Protein AF-A0A4Q2KLY7-F1 (afdb_monomer)

Nearest PDB structures (foldseek):
  4m2z-assembly1_A  TM=6.597E-01  e=3.899E-01  Aquifex aeolicus VF5
  1yz9-assembly1_B  TM=6.722E-01  e=5.181E-01  Aquifex aeolicus
  2l3j-assembly1_A  TM=6.618E-01  e=1.149E+00  Rattus norvegicus
  1rc7-assembly1_A  TM=5.748E-01  e=6.885E-01  Aquifex aeolicus
  1yyw-assembly1_B  TM=4.783E-01  e=4.368E-01  Aquifex aeolicus

Secondary structure (DSSP, 8-state):
-------PPPHHHHHHHHHHHHHHHHTT--HHHHHHHHHHHHHTPPTTTHHHH--SS-HHHHHHHHHTT-HHHHHHHHHTTTEEEEEEE--BTTB-EEEEEEETTSS-EEEEEESSHHHHHHHHHHHHHHHHHHHHHHTTS--

Mean predicted aligned error: 6.16 Å

Sequence (143 aa):
MEPRDTACLDALSWFESLTRLGAWTMAEAPLENVLRLAYSLAALAPPPFRALAACTLDETAFDELLQRQAFEAAAIALIGTALRYEVVSCAGAASPATVRIWLNGDTGETLVTSDTLPAALVRAWITFMLGVGQATGSSHRSA

Foldseek 3Di:
DDPPCLAADDPVVLLVLLVVLLVCLVVVHDLLVSLLSLLNSLSRHDPPCVVQQDFPDDPVVLVVCSVVVVLLVSLVSRRPDQKDKDFPDAADPPAWTWMKIDGPPDPDIFIATDNHNSSNSSSRSSVSSSVVVVVVVVVVPDD

pLDDT: mean 87.6, std 15.49, range [32.19, 98.0]

Structure (mmCIF, N/CA/C/O backbone):
data_AF-A0A4Q2KLY7-F1
#
_entry.id   AF-A0A4Q2KLY7-F1
#
loop_
_atom_site.group_PDB
_atom_site.id
_atom_site.type_symbol
_atom_site.label_atom_id
_atom_site.label_alt_id
_atom_site.label_comp_id
_atom_site.label_asym_id
_atom_site.label_entity_id
_atom_site.label_seq_id
_atom_site.pdbx_PDB_ins_code
_atom_site.Cartn_x
_atom_site.Cartn_y
_atom_site.Cartn_z
_atom_site.occupancy
_atom_site.B_iso_or_equiv
_atom_site.auth_seq_id
_atom_site.auth_comp_id
_atom_site.auth_asym_id
_atom_site.auth_atom_id
_atom_site.pdbx_PDB_model_num
ATOM 1 N N . MET A 1 1 ? -2.105 -11.455 -29.529 1.00 37.78 1 MET A N 1
ATOM 2 C CA . MET A 1 1 ? -2.497 -10.566 -28.421 1.00 37.78 1 MET A CA 1
ATOM 3 C C . MET A 1 1 ? -1.247 -9.790 -28.070 1.00 37.78 1 MET A C 1
ATOM 5 O O . MET A 1 1 ? -0.353 -10.362 -27.464 1.00 37.78 1 MET A O 1
ATOM 9 N N . GLU A 1 2 ? -1.095 -8.589 -28.624 1.00 32.19 2 GLU A N 1
ATOM 10 C CA . GLU A 1 2 ? 0.083 -7.762 -28.344 1.00 32.19 2 GLU A CA 1
ATOM 11 C C . GLU A 1 2 ? 0.079 -7.388 -26.857 1.00 32.19 2 GLU A C 1
ATOM 13 O O . GLU A 1 2 ? -1.000 -7.107 -26.319 1.00 32.19 2 GLU A O 1
ATOM 18 N N . PRO A 1 3 ? 1.231 -7.426 -26.164 1.00 44.59 3 PRO A N 1
ATOM 19 C CA . PRO A 1 3 ? 1.303 -6.879 -24.824 1.00 44.59 3 PRO A CA 1
ATOM 20 C C . PRO A 1 3 ? 0.982 -5.395 -24.968 1.00 44.59 3 PRO A C 1
ATOM 22 O O . PRO A 1 3 ? 1.707 -4.665 -25.639 1.00 44.59 3 PRO A O 1
ATOM 25 N N . ARG A 1 4 ? -0.149 -4.956 -24.408 1.00 43.75 4 ARG A N 1
ATOM 26 C CA . ARG A 1 4 ? -0.402 -3.526 -24.252 1.00 43.75 4 ARG A CA 1
ATOM 27 C C . ARG A 1 4 ? 0.819 -2.971 -23.530 1.00 43.75 4 ARG A C 1
ATOM 29 O O . ARG A 1 4 ? 1.113 -3.415 -22.422 1.00 43.75 4 ARG A O 1
ATOM 36 N N . ASP A 1 5 ? 1.536 -2.062 -24.180 1.00 45.81 5 ASP A N 1
ATOM 37 C CA . ASP A 1 5 ? 2.495 -1.181 -23.529 1.00 45.81 5 ASP A CA 1
ATOM 38 C C . ASP A 1 5 ? 1.710 -0.408 -22.467 1.00 45.81 5 ASP A C 1
ATOM 40 O O . ASP A 1 5 ? 1.117 0.640 -22.727 1.00 45.81 5 ASP A O 1
ATOM 44 N N . THR A 1 6 ? 1.602 -0.976 -21.267 1.00 56.78 6 THR A N 1
ATOM 45 C CA . THR A 1 6 ? 1.138 -0.245 -20.097 1.00 56.78 6 THR A CA 1
ATOM 46 C C . THR A 1 6 ? 2.252 0.748 -19.815 1.00 56.78 6 THR A C 1
ATOM 48 O O . THR A 1 6 ? 3.258 0.399 -19.194 1.00 56.78 6 THR A O 1
ATOM 51 N N . ALA A 1 7 ? 2.134 1.940 -20.405 1.00 72.31 7 ALA A N 1
ATOM 52 C CA . ALA A 1 7 ? 3.128 2.994 -20.312 1.00 72.31 7 ALA A CA 1
ATOM 53 C C . ALA A 1 7 ? 3.429 3.245 -18.831 1.00 72.31 7 ALA A C 1
ATOM 55 O O . ALA A 1 7 ? 2.586 3.755 -18.098 1.00 72.31 7 ALA A O 1
ATOM 56 N N . CYS A 1 8 ? 4.607 2.825 -18.372 1.00 85.12 8 CYS A N 1
ATOM 57 C CA . CYS A 1 8 ? 5.066 3.170 -17.035 1.00 85.12 8 CYS A CA 1
ATOM 58 C C . CYS A 1 8 ? 5.228 4.677 -16.924 1.00 85.12 8 CYS A C 1
ATOM 60 O O . CYS A 1 8 ? 5.594 5.348 -17.890 1.00 85.12 8 CYS A O 1
ATOM 62 N N . LEU A 1 9 ? 5.041 5.183 -15.711 1.00 89.31 9 LEU A N 1
ATOM 63 C CA . LEU A 1 9 ? 5.558 6.498 -15.371 1.00 89.31 9 LEU A CA 1
ATOM 64 C C . LEU A 1 9 ? 7.086 6.439 -15.319 1.00 89.31 9 LEU A C 1
ATOM 66 O O . LEU A 1 9 ? 7.664 5.394 -15.018 1.00 89.31 9 LEU A O 1
ATOM 70 N N . ASP A 1 10 ? 7.753 7.560 -15.579 1.00 91.88 10 ASP A N 1
ATOM 71 C CA . ASP A 1 10 ? 9.154 7.687 -15.197 1.00 91.88 10 ASP A CA 1
ATOM 72 C C . ASP A 1 10 ? 9.284 7.654 -13.662 1.00 91.88 10 ASP A C 1
ATOM 74 O O . ASP A 1 10 ? 8.333 7.933 -12.924 1.00 91.88 10 ASP A O 1
ATOM 78 N N . ALA A 1 11 ? 10.468 7.286 -13.169 1.00 90.62 11 ALA A N 1
ATOM 79 C CA . ALA A 1 11 ? 10.693 7.094 -11.739 1.00 90.62 11 ALA A CA 1
ATOM 80 C C . ALA A 1 11 ? 10.383 8.348 -10.909 1.00 90.62 11 ALA A C 1
ATOM 82 O O . ALA A 1 11 ? 9.795 8.224 -9.836 1.00 90.62 11 ALA A O 1
ATOM 83 N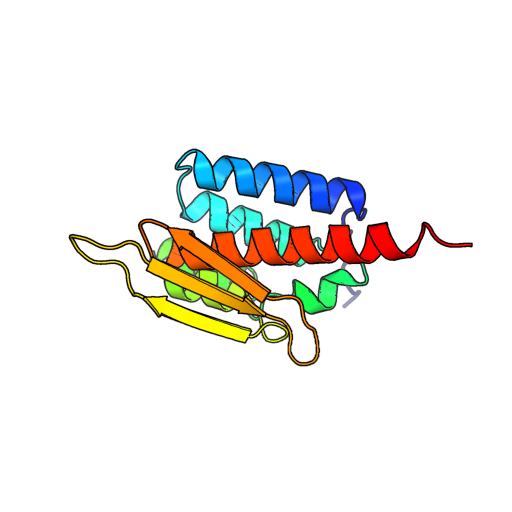 N . LEU A 1 12 ? 10.728 9.542 -11.405 1.00 92.00 12 LEU A N 1
ATOM 84 C CA . LEU A 1 12 ? 10.501 10.788 -10.677 1.00 92.00 12 LEU A CA 1
ATOM 85 C C . LEU A 1 12 ? 8.999 11.060 -10.545 1.00 92.00 12 LEU A C 1
ATOM 87 O O . LEU A 1 12 ? 8.502 11.175 -9.425 1.00 92.00 12 LEU A O 1
ATOM 91 N N . SER A 1 13 ? 8.266 11.059 -11.661 1.00 94.44 13 SER A N 1
ATOM 92 C CA . SER A 1 13 ? 6.812 11.270 -11.664 1.00 94.44 13 SER A CA 1
ATOM 93 C C . SER A 1 13 ? 6.069 10.234 -10.820 1.00 94.44 13 SER A C 1
ATOM 95 O O . SER A 1 13 ? 5.064 10.545 -10.167 1.00 94.44 1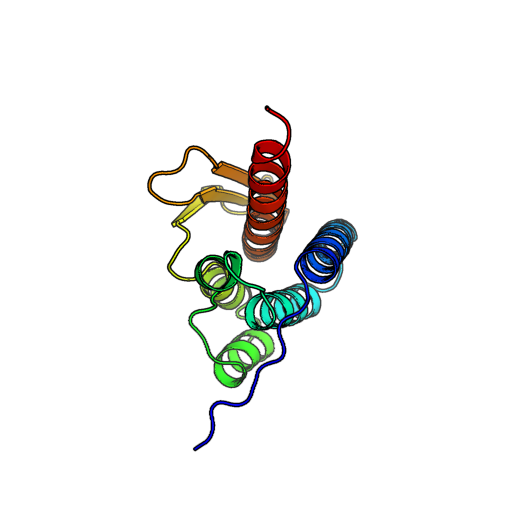3 SER A O 1
ATOM 97 N N . TRP A 1 14 ? 6.553 8.990 -10.810 1.00 95.50 14 TRP A N 1
ATOM 98 C CA . TRP A 1 14 ? 5.983 7.924 -9.997 1.00 95.50 14 TRP A CA 1
ATOM 99 C C . TRP A 1 14 ? 6.176 8.181 -8.493 1.00 95.50 14 TRP A C 1
ATOM 101 O O . TRP A 1 14 ? 5.199 8.152 -7.740 1.00 95.50 14 TRP A O 1
ATOM 111 N N . PHE A 1 15 ? 7.391 8.531 -8.052 1.00 95.50 15 PHE A N 1
ATOM 112 C CA . PHE A 1 15 ? 7.664 8.866 -6.648 1.00 95.50 15 PHE A CA 1
ATOM 113 C C . PHE A 1 15 ? 6.972 10.153 -6.186 1.00 95.50 15 PHE A C 1
ATOM 115 O O . PHE A 1 15 ? 6.473 10.214 -5.060 1.00 95.50 15 PHE A O 1
ATOM 122 N N . GLU A 1 16 ? 6.877 11.172 -7.040 1.00 95.44 16 GLU A N 1
ATOM 123 C CA . GLU A 1 16 ? 6.097 12.380 -6.749 1.00 95.44 16 GLU A CA 1
ATOM 124 C C . GLU A 1 16 ? 4.614 12.051 -6.555 1.00 95.44 16 GLU A C 1
ATOM 126 O O . GLU A 1 16 ? 3.951 12.577 -5.658 1.00 95.44 16 GLU A O 1
ATOM 131 N N . SER A 1 17 ? 4.078 11.137 -7.363 1.00 96.38 17 SER A N 1
ATOM 132 C CA . SER A 1 17 ? 2.692 10.687 -7.237 1.00 96.38 17 SER A CA 1
ATOM 133 C C . SER A 1 17 ? 2.459 9.876 -5.962 1.00 96.38 17 SER A C 1
ATOM 135 O O . SER A 1 17 ? 1.472 10.128 -5.273 1.00 96.38 17 SER A O 1
ATOM 137 N N . LEU A 1 18 ? 3.391 8.997 -5.579 1.00 96.19 18 LEU A N 1
ATOM 138 C CA . LEU A 1 18 ? 3.357 8.317 -4.278 1.00 96.19 18 LEU A CA 1
ATOM 139 C C . LEU A 1 18 ? 3.449 9.297 -3.105 1.00 96.19 18 LEU A C 1
ATOM 141 O O . LEU A 1 18 ? 2.728 9.145 -2.122 1.00 96.19 18 LEU A O 1
ATOM 145 N N . THR A 1 19 ? 4.289 10.327 -3.211 1.00 96.12 19 THR A N 1
ATOM 146 C CA . THR A 1 19 ? 4.433 11.359 -2.173 1.00 96.12 19 THR A CA 1
ATOM 147 C C . THR A 1 19 ? 3.124 12.128 -1.988 1.00 96.12 19 THR A C 1
ATOM 149 O O . THR A 1 19 ? 2.659 12.311 -0.861 1.00 96.12 19 THR A O 1
ATOM 152 N N . ARG A 1 20 ? 2.482 12.529 -3.095 1.00 96.19 20 ARG A N 1
ATOM 153 C CA . ARG A 1 20 ? 1.164 13.183 -3.073 1.00 96.19 20 ARG A CA 1
ATOM 154 C C . ARG A 1 20 ? 0.087 12.275 -2.484 1.00 96.19 20 ARG A C 1
ATOM 156 O O . ARG A 1 20 ? -0.689 12.732 -1.649 1.00 96.19 20 ARG A O 1
ATOM 163 N N . LEU A 1 21 ? 0.072 10.998 -2.868 1.00 96.12 21 LEU A N 1
ATOM 164 C CA . LEU A 1 21 ? -0.855 10.017 -2.308 1.00 96.12 21 LEU A CA 1
ATOM 165 C C . LEU A 1 21 ? -0.642 9.847 -0.797 1.00 96.12 21 LEU A C 1
ATOM 167 O O . LEU A 1 21 ? -1.610 9.859 -0.041 1.00 96.12 21 LEU A O 1
ATOM 171 N N . GLY A 1 22 ? 0.611 9.776 -0.340 1.00 94.00 22 GLY A N 1
ATOM 172 C CA . GLY A 1 22 ? 0.960 9.742 1.080 1.00 94.00 22 GLY A CA 1
ATOM 173 C C . GLY A 1 22 ? 0.399 10.944 1.843 1.00 94.00 22 GLY A C 1
ATOM 174 O O . GLY A 1 22 ? -0.253 10.767 2.870 1.00 94.00 22 GLY A O 1
ATOM 175 N N . ALA A 1 23 ? 0.550 12.158 1.308 1.00 93.12 23 ALA A N 1
ATOM 176 C CA . ALA A 1 23 ? -0.043 13.358 1.901 1.00 93.12 23 ALA A CA 1
ATOM 177 C C . ALA A 1 23 ? -1.583 13.297 1.954 1.00 93.12 23 ALA A C 1
ATOM 179 O O . ALA A 1 23 ? -2.177 13.691 2.955 1.00 93.12 23 ALA A O 1
ATOM 180 N N . TRP A 1 24 ? -2.237 12.754 0.923 1.00 91.94 24 TRP A N 1
ATOM 181 C CA . TRP A 1 24 ? -3.694 12.567 0.913 1.00 91.94 24 TRP A CA 1
ATOM 182 C C . TRP A 1 24 ? -4.179 11.578 1.970 1.00 91.94 24 TRP A C 1
ATOM 184 O O . TRP A 1 24 ? -5.221 11.807 2.578 1.00 91.94 24 TRP A O 1
ATOM 194 N N . THR A 1 25 ? -3.418 10.513 2.237 1.00 89.94 25 THR A N 1
ATOM 195 C CA . THR A 1 25 ? -3.773 9.566 3.307 1.00 89.94 25 THR A CA 1
ATOM 196 C C . THR A 1 25 ? -3.749 10.207 4.694 1.00 89.94 25 THR A C 1
ATOM 198 O O . THR A 1 25 ? -4.535 9.826 5.553 1.00 89.94 25 THR A O 1
ATOM 201 N N . MET A 1 26 ? -2.882 11.204 4.904 1.00 85.81 26 MET A N 1
ATOM 202 C CA . MET A 1 26 ? -2.802 11.967 6.154 1.00 85.81 26 MET A CA 1
ATOM 203 C C . MET A 1 26 ? -3.927 12.998 6.286 1.00 85.81 26 MET A C 1
ATOM 205 O O . MET A 1 26 ? -4.266 13.387 7.396 1.00 85.81 26 MET A O 1
ATOM 209 N N . ALA A 1 27 ? -4.489 13.447 5.163 1.00 87.19 27 ALA A N 1
ATOM 210 C CA . ALA A 1 27 ? -5.576 14.419 5.110 1.00 87.19 27 ALA A CA 1
ATOM 211 C C . ALA A 1 27 ? -6.974 13.768 5.173 1.00 87.19 27 ALA A C 1
ATOM 213 O O . ALA A 1 27 ? -7.951 14.397 4.776 1.00 87.19 27 ALA A O 1
ATOM 214 N N . GLU A 1 28 ? -7.062 12.509 5.620 1.00 80.75 28 GLU A N 1
ATOM 215 C CA . GLU A 1 28 ? -8.315 11.750 5.769 1.00 80.75 28 GLU A CA 1
ATOM 216 C C . GLU A 1 28 ? -9.145 11.647 4.474 1.00 80.75 28 GLU A C 1
ATOM 218 O O . GLU A 1 28 ? -10.377 11.609 4.491 1.00 80.75 28 GLU A O 1
ATOM 223 N N . ALA A 1 29 ? -8.476 11.576 3.317 1.00 89.56 29 ALA A N 1
ATOM 224 C CA . ALA A 1 29 ? -9.154 11.315 2.052 1.00 89.56 29 ALA A CA 1
ATOM 225 C C . ALA A 1 29 ? -9.930 9.977 2.099 1.00 89.56 29 ALA A C 1
ATOM 227 O O . ALA A 1 29 ? -9.485 9.034 2.763 1.00 89.56 29 ALA A O 1
ATOM 228 N N . PRO A 1 30 ? -11.052 9.841 1.359 1.00 94.44 30 PRO A N 1
ATOM 229 C CA . PRO A 1 30 ? -11.816 8.598 1.327 1.00 94.44 30 PRO A CA 1
ATOM 230 C C . PRO A 1 30 ? -10.932 7.402 0.963 1.00 94.44 30 PRO A C 1
ATOM 232 O O . PRO A 1 30 ? -10.280 7.395 -0.084 1.00 94.44 30 PRO A O 1
ATOM 235 N N . LEU A 1 31 ? -10.929 6.382 1.822 1.00 94.88 31 LEU A N 1
ATOM 236 C CA . LEU A 1 31 ? -10.028 5.235 1.708 1.00 94.88 31 LEU A CA 1
ATOM 237 C C . LEU A 1 31 ? -10.175 4.488 0.375 1.00 94.88 31 LEU A C 1
ATOM 239 O O . LEU A 1 31 ? -9.179 4.049 -0.191 1.00 94.88 31 LEU A O 1
ATOM 243 N N . GLU A 1 32 ? -11.393 4.398 -0.163 1.00 96.81 32 GLU A N 1
ATOM 244 C CA . GLU A 1 32 ? -11.644 3.824 -1.490 1.00 96.81 32 GLU A CA 1
ATOM 245 C C . GLU A 1 32 ? -10.833 4.538 -2.585 1.00 96.81 32 GLU A C 1
ATOM 247 O O . GLU A 1 32 ? -10.178 3.890 -3.401 1.00 96.81 32 GLU A O 1
ATOM 252 N N . ASN A 1 33 ? -10.818 5.875 -2.571 1.00 96.06 33 ASN A N 1
ATOM 253 C CA . ASN A 1 33 ? -10.075 6.671 -3.548 1.00 96.06 33 ASN A CA 1
ATOM 254 C C . ASN A 1 33 ? -8.568 6.488 -3.377 1.00 96.06 33 ASN A C 1
ATOM 256 O O . ASN A 1 33 ? -7.845 6.384 -4.367 1.00 96.06 33 ASN A O 1
ATOM 260 N N . VAL A 1 34 ? -8.097 6.418 -2.129 1.00 96.88 34 VAL A N 1
ATOM 261 C CA . VAL A 1 34 ? -6.689 6.141 -1.823 1.00 96.88 34 VAL A CA 1
ATOM 262 C C . VAL A 1 34 ? -6.277 4.780 -2.382 1.00 96.88 34 VAL A C 1
ATOM 264 O O . VAL A 1 34 ? -5.259 4.694 -3.062 1.00 96.88 34 VAL A O 1
ATOM 267 N N . LEU A 1 35 ? -7.072 3.733 -2.148 1.00 97.44 35 LEU A N 1
ATOM 268 C CA . LEU A 1 35 ? -6.789 2.379 -2.630 1.00 97.44 35 LEU A CA 1
ATOM 269 C C . LEU A 1 35 ? -6.816 2.294 -4.157 1.00 97.44 35 LEU A C 1
ATOM 271 O O . LEU A 1 35 ? -5.909 1.706 -4.744 1.00 97.44 35 LEU A O 1
ATOM 275 N N . ARG A 1 36 ? -7.805 2.920 -4.807 1.00 97.25 36 ARG A N 1
ATOM 276 C CA . ARG A 1 36 ? -7.899 2.958 -6.272 1.00 97.25 36 ARG A CA 1
ATOM 277 C C . ARG A 1 36 ? -6.682 3.649 -6.892 1.00 97.25 36 ARG A C 1
ATOM 279 O O . ARG A 1 36 ? -6.074 3.113 -7.813 1.00 97.25 36 ARG A O 1
ATOM 286 N N . LEU A 1 37 ? -6.271 4.795 -6.346 1.00 96.56 37 LEU A N 1
ATOM 287 C CA . LEU A 1 37 ? -5.075 5.505 -6.810 1.00 96.56 37 LEU A CA 1
ATOM 288 C C . LEU A 1 37 ? -3.791 4.720 -6.538 1.00 96.56 37 LEU A C 1
ATOM 290 O O . LEU A 1 37 ? -2.903 4.693 -7.389 1.00 96.56 37 LEU A O 1
ATOM 294 N N . ALA A 1 38 ? -3.689 4.065 -5.382 1.00 97.19 38 ALA A N 1
ATOM 295 C CA . ALA A 1 38 ? -2.547 3.221 -5.059 1.00 97.19 38 ALA A CA 1
ATOM 296 C C . ALA A 1 38 ? -2.414 2.057 -6.051 1.00 97.19 38 ALA A C 1
ATOM 298 O O . ALA A 1 38 ? -1.318 1.810 -6.550 1.00 97.19 38 ALA A O 1
ATOM 299 N N . TYR A 1 39 ? -3.527 1.403 -6.401 1.00 97.06 39 TYR A N 1
ATOM 300 C CA . TYR A 1 39 ? -3.563 0.351 -7.417 1.00 97.06 39 TYR A CA 1
ATOM 301 C C . TYR A 1 39 ? -3.121 0.868 -8.794 1.00 97.06 39 TYR A C 1
ATOM 303 O O . TYR A 1 39 ? -2.261 0.268 -9.439 1.00 97.06 39 TYR A O 1
ATOM 311 N N . SER A 1 40 ? -3.629 2.027 -9.226 1.00 95.88 40 SER A N 1
ATOM 312 C CA . SER A 1 40 ? -3.186 2.650 -10.480 1.00 95.88 40 SER A CA 1
ATOM 313 C C . SER A 1 40 ? -1.681 2.944 -10.475 1.00 95.88 40 SER A C 1
ATOM 315 O O . SER A 1 40 ? -0.997 2.671 -11.458 1.00 95.88 40 SER A O 1
ATOM 317 N N . LEU A 1 41 ? -1.131 3.451 -9.366 1.00 96.44 41 LEU A N 1
ATOM 318 C CA . LEU A 1 41 ? 0.312 3.679 -9.242 1.00 96.44 41 LEU A CA 1
ATOM 319 C C . LEU A 1 41 ? 1.110 2.373 -9.231 1.00 96.44 41 LEU A C 1
ATOM 321 O O . LEU A 1 41 ? 2.173 2.324 -9.845 1.00 96.44 41 LEU A O 1
ATOM 325 N N . ALA A 1 42 ? 0.610 1.317 -8.596 1.00 95.88 42 ALA A N 1
ATOM 326 C CA . ALA A 1 42 ? 1.219 -0.009 -8.640 1.00 95.88 42 ALA A CA 1
ATOM 327 C C . ALA A 1 42 ? 1.329 -0.540 -10.082 1.00 95.88 42 ALA A C 1
ATOM 329 O O . ALA A 1 42 ? 2.400 -0.986 -10.497 1.00 95.88 42 ALA A O 1
ATOM 330 N N . ALA A 1 43 ? 0.264 -0.408 -10.880 1.00 94.50 43 ALA A N 1
ATOM 331 C CA . ALA A 1 43 ? 0.253 -0.815 -12.288 1.00 94.50 43 ALA A CA 1
ATOM 332 C C . ALA A 1 43 ? 1.205 0.017 -13.173 1.00 94.50 43 ALA A C 1
ATOM 334 O O . ALA A 1 43 ? 1.761 -0.492 -14.147 1.00 94.50 43 ALA A O 1
ATOM 335 N N . LEU A 1 44 ? 1.415 1.289 -12.823 1.00 95.12 44 LEU A N 1
ATOM 336 C CA . LEU A 1 44 ? 2.274 2.226 -13.554 1.00 95.12 44 LEU A CA 1
ATOM 337 C C . LEU A 1 44 ? 3.731 2.248 -13.064 1.00 95.12 44 LEU A C 1
ATOM 339 O O . LEU A 1 44 ? 4.529 3.044 -13.568 1.00 95.12 44 LEU A O 1
ATOM 343 N N . ALA A 1 45 ? 4.092 1.398 -12.100 1.00 94.25 45 ALA A N 1
ATOM 344 C CA . ALA A 1 45 ? 5.409 1.405 -11.477 1.00 94.25 45 ALA A CA 1
ATOM 345 C C . ALA A 1 45 ? 6.542 1.149 -12.494 1.00 94.25 45 ALA A C 1
ATOM 347 O O . ALA A 1 45 ? 6.501 0.143 -13.216 1.00 94.25 45 ALA A O 1
ATOM 348 N N . PRO A 1 46 ? 7.570 2.018 -12.557 1.00 92.88 46 PRO A N 1
ATOM 349 C CA . PRO A 1 46 ? 8.708 1.828 -13.447 1.00 92.88 46 PRO A CA 1
ATOM 350 C C . PRO A 1 46 ? 9.628 0.693 -12.981 1.00 92.88 46 PRO A C 1
ATOM 352 O O . PRO A 1 46 ? 9.665 0.360 -11.793 1.00 92.88 46 PRO A O 1
ATOM 355 N N . PRO A 1 47 ? 10.443 0.112 -13.878 1.00 88.69 47 PRO A N 1
ATOM 356 C CA . PRO A 1 47 ? 11.594 -0.689 -13.471 1.00 88.69 47 PRO A CA 1
ATOM 357 C C . PRO A 1 47 ? 12.577 0.131 -12.604 1.00 88.69 47 PRO A C 1
ATOM 359 O O . PRO A 1 47 ? 12.765 1.317 -12.875 1.00 88.69 47 PRO A O 1
ATOM 362 N N . PRO A 1 48 ? 13.237 -0.470 -11.592 1.00 88.25 48 PRO A N 1
ATOM 363 C CA . PRO A 1 48 ? 13.093 -1.854 -11.123 1.00 88.25 48 PRO A CA 1
ATOM 364 C C . PRO A 1 48 ? 11.918 -2.068 -10.145 1.00 88.25 48 PRO A C 1
ATOM 366 O O . PRO A 1 48 ? 11.644 -3.201 -9.754 1.00 88.25 48 PRO A O 1
ATOM 369 N N . PHE A 1 49 ? 11.203 -1.011 -9.755 1.00 90.44 49 PHE A N 1
ATOM 370 C CA . PHE A 1 49 ? 10.171 -1.041 -8.709 1.00 90.44 49 PHE A CA 1
ATOM 371 C C . PHE A 1 49 ? 8.913 -1.824 -9.090 1.00 90.44 49 PHE A C 1
ATOM 373 O O . PHE A 1 49 ? 8.184 -2.259 -8.204 1.00 90.44 49 PHE A O 1
ATOM 380 N N . ARG A 1 50 ? 8.677 -2.061 -10.385 1.00 91.38 50 ARG A N 1
ATOM 381 C CA . ARG A 1 50 ? 7.524 -2.825 -10.886 1.00 91.38 50 ARG A CA 1
ATOM 382 C C . ARG A 1 50 ? 7.332 -4.169 -10.176 1.00 91.38 50 ARG A C 1
ATOM 384 O O . ARG A 1 50 ? 6.211 -4.509 -9.827 1.00 91.38 50 ARG A O 1
ATOM 391 N N . ALA A 1 51 ? 8.410 -4.920 -9.942 1.00 90.19 51 ALA A N 1
ATOM 392 C CA . ALA A 1 51 ? 8.319 -6.225 -9.282 1.00 90.19 51 ALA A CA 1
ATOM 393 C C . ALA A 1 51 ? 7.939 -6.116 -7.795 1.00 90.19 51 ALA A C 1
ATOM 395 O O . ALA A 1 51 ? 7.268 -6.998 -7.270 1.00 90.19 51 ALA A O 1
ATOM 396 N N . LEU A 1 52 ? 8.347 -5.030 -7.130 1.00 91.38 52 LEU A N 1
ATOM 397 C CA . LEU A 1 52 ? 7.992 -4.744 -5.737 1.00 91.38 52 LEU A CA 1
ATOM 398 C C . LEU A 1 52 ? 6.559 -4.223 -5.606 1.00 91.38 52 LEU A C 1
ATOM 400 O O . LEU A 1 52 ? 5.869 -4.567 -4.655 1.00 91.38 52 LEU A O 1
ATOM 404 N N . ALA A 1 53 ? 6.120 -3.405 -6.563 1.00 92.56 53 ALA A N 1
ATOM 405 C CA . ALA A 1 53 ? 4.809 -2.764 -6.565 1.00 92.56 53 ALA A CA 1
ATOM 406 C C . ALA A 1 53 ? 3.683 -3.668 -7.090 1.00 92.56 53 ALA A C 1
ATOM 408 O O . ALA A 1 53 ? 2.528 -3.261 -7.060 1.00 92.56 53 ALA A O 1
ATOM 409 N N . ALA A 1 54 ? 4.004 -4.843 -7.638 1.00 91.00 54 ALA A N 1
ATOM 410 C CA . ALA A 1 54 ? 3.045 -5.677 -8.350 1.00 91.00 54 ALA A CA 1
ATOM 411 C C . ALA A 1 54 ? 1.895 -6.140 -7.439 1.00 91.00 54 ALA A C 1
ATOM 413 O O . ALA A 1 54 ? 2.093 -6.932 -6.515 1.00 91.00 54 ALA A O 1
ATOM 414 N N . CYS A 1 55 ? 0.682 -5.684 -7.754 1.00 92.56 55 CYS A N 1
ATOM 415 C CA . CYS A 1 55 ? -0.543 -6.191 -7.149 1.00 92.56 55 CYS A CA 1
ATOM 416 C C . CYS A 1 55 ? -0.855 -7.597 -7.686 1.00 92.56 55 CYS A C 1
ATOM 418 O O . CYS A 1 55 ? -0.587 -7.907 -8.848 1.00 92.56 55 CYS A O 1
ATOM 420 N N . THR A 1 56 ? -1.416 -8.458 -6.837 1.00 89.94 56 THR A N 1
ATOM 421 C CA . THR A 1 56 ? -1.778 -9.839 -7.207 1.00 89.94 56 THR A CA 1
ATOM 422 C C . THR A 1 56 ? -3.102 -9.954 -7.949 1.00 89.94 56 THR A C 1
ATOM 424 O O . THR A 1 56 ? -3.357 -10.987 -8.568 1.00 89.94 56 THR A O 1
ATOM 427 N N . L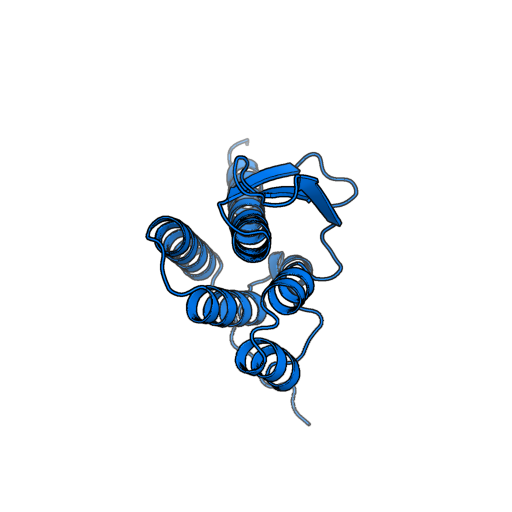EU A 1 57 ? -3.950 -8.932 -7.857 1.00 93.94 57 LEU A N 1
ATOM 428 C CA . LEU A 1 57 ? -5.268 -8.901 -8.476 1.00 93.94 57 LEU A CA 1
ATOM 429 C C . LEU A 1 57 ? -5.230 -8.101 -9.775 1.00 93.94 57 LEU A C 1
ATOM 431 O O . LEU A 1 57 ? -4.455 -7.154 -9.909 1.00 93.94 57 LEU A O 1
ATOM 435 N N . ASP A 1 58 ? -6.098 -8.478 -10.711 1.00 94.75 58 ASP A N 1
ATOM 436 C CA . ASP A 1 58 ? -6.428 -7.613 -11.836 1.00 94.75 58 ASP A CA 1
ATOM 437 C C . ASP A 1 58 ? -7.379 -6.481 -11.410 1.00 94.75 58 ASP A C 1
ATOM 439 O O . ASP A 1 58 ? -7.896 -6.446 -10.290 1.00 94.75 58 ASP A O 1
ATOM 443 N N . GLU A 1 59 ? -7.600 -5.537 -12.323 1.00 94.38 59 GLU A N 1
ATOM 444 C CA . GLU A 1 59 ? -8.368 -4.319 -12.054 1.00 94.38 59 GLU A CA 1
ATOM 445 C C . GLU A 1 59 ? -9.825 -4.628 -11.702 1.00 94.38 59 GLU A C 1
ATOM 447 O O . GLU A 1 59 ? -10.382 -4.018 -10.795 1.00 94.38 59 GLU A O 1
ATOM 452 N N . THR A 1 60 ? -10.425 -5.620 -12.367 1.00 96.62 60 THR A N 1
ATOM 453 C CA . THR A 1 60 ? -11.825 -5.996 -12.136 1.00 96.62 60 THR A CA 1
ATOM 454 C C . THR A 1 60 ? -12.000 -6.599 -10.746 1.00 96.62 60 THR A C 1
ATOM 456 O O . THR A 1 60 ? -12.863 -6.157 -9.991 1.00 96.62 60 THR A O 1
ATOM 459 N N . ALA A 1 61 ? -11.144 -7.550 -10.366 1.00 97.31 61 ALA A N 1
ATOM 460 C CA . ALA A 1 61 ? -11.176 -8.153 -9.039 1.00 97.31 61 ALA A CA 1
ATOM 461 C C . ALA A 1 61 ? -10.873 -7.128 -7.933 1.00 97.31 61 ALA A C 1
ATOM 463 O O . ALA A 1 61 ? -11.464 -7.187 -6.852 1.00 97.31 61 ALA A O 1
ATOM 464 N N . PHE A 1 62 ? -9.976 -6.171 -8.190 1.00 97.31 62 PHE A N 1
ATOM 465 C CA . PHE A 1 62 ? -9.684 -5.099 -7.242 1.00 97.31 62 PHE A CA 1
ATOM 466 C C . PHE A 1 62 ? -10.894 -4.173 -7.041 1.00 97.31 62 PHE A C 1
ATOM 468 O O . PHE A 1 62 ? -11.280 -3.908 -5.901 1.00 97.31 62 PHE A O 1
ATOM 475 N N . ASP A 1 63 ? -11.541 -3.731 -8.123 1.00 96.81 63 ASP A N 1
ATOM 476 C CA . ASP A 1 63 ? -12.737 -2.885 -8.044 1.00 96.81 63 ASP A CA 1
ATOM 477 C C . ASP A 1 63 ? -13.917 -3.599 -7.368 1.00 96.81 63 ASP A C 1
ATOM 479 O O . ASP A 1 63 ? -14.650 -2.972 -6.599 1.00 96.81 63 ASP A O 1
ATOM 483 N N . GLU A 1 64 ? -14.083 -4.910 -7.564 1.00 97.88 64 GLU A N 1
ATOM 484 C CA . GLU A 1 64 ? -15.089 -5.700 -6.841 1.00 97.88 64 GLU A CA 1
ATOM 485 C C . GLU A 1 64 ? -14.873 -5.668 -5.319 1.00 97.88 64 GLU A C 1
ATOM 487 O O . GLU A 1 64 ? -15.840 -5.566 -4.553 1.00 97.88 64 GLU A O 1
ATOM 492 N N . LEU A 1 65 ? -13.618 -5.717 -4.852 1.00 98.00 65 LEU A N 1
ATOM 493 C CA . LEU A 1 65 ? -13.313 -5.567 -3.426 1.00 98.00 65 LEU A CA 1
ATOM 494 C C . LEU A 1 65 ? -13.696 -4.175 -2.919 1.00 98.00 65 LEU A C 1
ATOM 496 O O . LEU A 1 65 ? -14.282 -4.066 -1.838 1.00 98.00 65 LEU A O 1
ATOM 500 N N . LEU A 1 66 ? -13.412 -3.126 -3.696 1.00 97.44 66 LEU A N 1
ATOM 501 C CA . LEU A 1 66 ? -13.771 -1.752 -3.342 1.00 97.44 66 LEU A CA 1
ATOM 502 C C . LEU A 1 66 ? -15.292 -1.567 -3.250 1.00 97.44 66 LEU A C 1
ATOM 504 O O . LEU A 1 66 ? -15.780 -1.047 -2.248 1.00 97.44 66 LEU A O 1
ATOM 508 N N . GLN A 1 67 ? -16.050 -2.067 -4.230 1.00 96.88 67 GLN A N 1
ATOM 509 C CA . GLN A 1 67 ?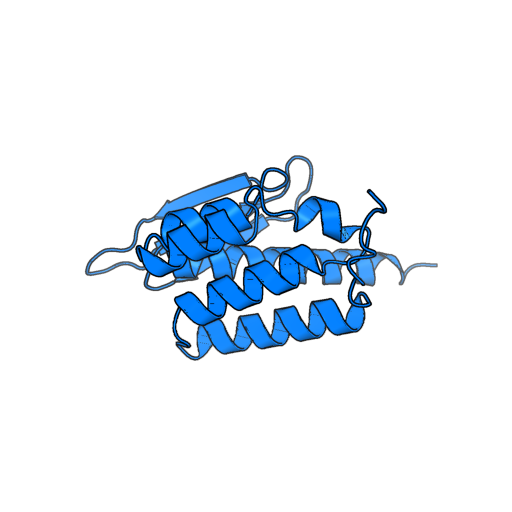 -17.519 -1.992 -4.245 1.00 96.88 67 GLN A CA 1
ATOM 510 C C . GLN A 1 67 ? -18.158 -2.703 -3.046 1.00 96.88 67 GLN A C 1
ATOM 512 O O . GLN A 1 67 ? -19.165 -2.252 -2.500 1.00 96.88 67 GLN A O 1
ATOM 517 N N . ARG A 1 68 ? -17.557 -3.812 -2.607 1.00 97.56 68 ARG A N 1
ATOM 518 C CA . ARG A 1 68 ? -17.996 -4.578 -1.432 1.00 97.56 68 ARG A CA 1
ATOM 519 C C . ARG A 1 68 ? -17.481 -4.011 -0.108 1.00 97.56 68 ARG A C 1
ATOM 521 O O . ARG A 1 68 ? -17.724 -4.622 0.929 1.00 97.56 68 ARG A O 1
ATOM 528 N N . GLN A 1 69 ? -16.767 -2.882 -0.136 1.00 96.69 69 GLN A N 1
ATOM 529 C CA . GLN A 1 69 ? -16.106 -2.267 1.021 1.00 96.69 69 GLN A CA 1
ATOM 530 C C . GLN A 1 69 ? -15.121 -3.214 1.734 1.00 96.69 69 GLN A C 1
ATOM 532 O O . GLN A 1 69 ? -14.832 -3.069 2.921 1.00 96.69 69 GLN A O 1
ATOM 537 N N . ALA A 1 70 ? -14.560 -4.183 1.005 1.00 97.62 70 ALA A N 1
ATOM 538 C CA . ALA A 1 70 ? -13.556 -5.120 1.496 1.00 97.62 70 ALA A CA 1
ATOM 539 C C . ALA A 1 70 ? -12.151 -4.483 1.471 1.00 97.62 70 ALA A C 1
ATOM 541 O O . ALA A 1 70 ? -11.209 -5.020 0.887 1.00 97.62 70 ALA A O 1
ATOM 542 N N . PHE A 1 71 ? -12.011 -3.310 2.098 1.00 97.19 71 PHE A N 1
ATOM 543 C CA . PHE A 1 71 ? -10.812 -2.469 2.007 1.00 97.19 71 PHE A CA 1
ATOM 544 C C . PHE A 1 71 ? -9.553 -3.130 2.569 1.00 97.19 71 PHE A C 1
ATOM 546 O O . PHE A 1 71 ? -8.463 -2.897 2.058 1.00 97.19 71 PHE A O 1
ATOM 553 N N . GLU A 1 72 ? -9.690 -3.970 3.596 1.00 96.75 72 GLU A N 1
ATOM 554 C CA . GLU A 1 72 ? -8.564 -4.730 4.145 1.00 96.75 72 GLU A CA 1
ATOM 555 C C . GLU A 1 72 ? -8.003 -5.713 3.115 1.00 96.75 72 GLU A C 1
ATOM 557 O O . GLU A 1 72 ? -6.800 -5.720 2.866 1.00 96.75 72 GLU A O 1
ATOM 562 N N . ALA A 1 73 ? -8.873 -6.474 2.447 1.00 97.00 73 ALA A N 1
ATOM 563 C CA . ALA A 1 73 ? -8.463 -7.405 1.401 1.00 97.00 73 ALA A CA 1
ATOM 564 C C . ALA A 1 73 ? -7.823 -6.674 0.210 1.00 97.00 73 ALA A C 1
ATOM 566 O O . ALA A 1 73 ? -6.802 -7.127 -0.305 1.00 97.00 73 ALA A O 1
ATOM 567 N N . ALA A 1 74 ? -8.373 -5.522 -0.187 1.00 97.62 74 ALA A N 1
ATOM 568 C CA . ALA A 1 74 ? -7.796 -4.691 -1.244 1.00 97.62 74 ALA A CA 1
ATOM 569 C C . ALA A 1 74 ? -6.402 -4.160 -0.856 1.00 97.62 74 ALA A C 1
ATOM 571 O O . ALA A 1 74 ? -5.464 -4.238 -1.647 1.00 97.62 74 ALA A O 1
ATOM 572 N N . ALA A 1 75 ? -6.231 -3.683 0.380 1.00 97.00 75 ALA A N 1
ATOM 573 C CA . ALA A 1 75 ? -4.942 -3.205 0.873 1.00 97.00 75 ALA A CA 1
ATOM 574 C C . ALA A 1 75 ? -3.898 -4.333 0.969 1.00 97.00 75 ALA A C 1
ATOM 576 O O . ALA A 1 75 ? -2.746 -4.128 0.599 1.00 97.00 75 ALA A O 1
ATOM 577 N N . ILE A 1 76 ? -4.293 -5.536 1.401 1.00 96.38 76 ILE A N 1
ATOM 578 C CA . ILE A 1 76 ? -3.412 -6.716 1.416 1.00 96.38 76 ILE A CA 1
ATOM 579 C C . ILE A 1 76 ? -3.000 -7.107 -0.008 1.00 96.38 76 ILE A C 1
ATOM 581 O O . ILE A 1 76 ? -1.823 -7.361 -0.258 1.00 96.38 76 ILE A O 1
ATOM 585 N N . ALA A 1 77 ? -3.939 -7.121 -0.958 1.00 96.25 77 ALA A N 1
ATOM 586 C CA . ALA A 1 77 ? -3.640 -7.421 -2.357 1.00 96.25 77 ALA A CA 1
ATOM 587 C C . ALA A 1 77 ? -2.653 -6.416 -2.978 1.00 96.25 77 ALA A C 1
ATOM 589 O O . ALA A 1 77 ? -1.817 -6.800 -3.798 1.00 96.25 77 ALA A O 1
ATOM 590 N N . LEU A 1 78 ? -2.723 -5.144 -2.570 1.00 95.19 78 LEU A N 1
ATOM 591 C CA . LEU A 1 78 ? -1.814 -4.085 -3.013 1.00 95.19 78 LEU A CA 1
ATOM 592 C C . LEU A 1 78 ? -0.365 -4.304 -2.543 1.00 95.19 78 LEU A C 1
ATOM 594 O O . LEU A 1 78 ? 0.564 -4.006 -3.287 1.00 95.19 78 LEU A O 1
ATOM 598 N N . ILE A 1 79 ? -0.162 -4.848 -1.336 1.00 94.75 79 ILE A N 1
ATOM 599 C CA . ILE A 1 79 ? 1.181 -5.176 -0.817 1.00 94.75 79 ILE A CA 1
ATOM 600 C C . ILE A 1 79 ? 1.882 -6.203 -1.721 1.00 94.75 79 ILE A C 1
ATOM 602 O O . ILE A 1 79 ? 3.109 -6.200 -1.841 1.00 94.75 79 ILE A O 1
ATOM 606 N N . GLY A 1 80 ? 1.100 -7.051 -2.390 1.00 91.12 80 GLY A N 1
ATOM 607 C CA . GLY A 1 80 ? 1.604 -8.035 -3.332 1.00 91.12 80 GLY A CA 1
ATOM 608 C C . GLY A 1 80 ? 2.321 -9.197 -2.645 1.00 91.12 80 GLY A C 1
ATOM 609 O O . GLY A 1 80 ? 2.168 -9.448 -1.450 1.00 91.12 80 GLY A O 1
ATOM 610 N N . THR A 1 81 ? 3.106 -9.946 -3.418 1.00 89.81 81 THR A N 1
ATOM 611 C CA . THR A 1 81 ? 3.842 -11.126 -2.920 1.00 89.81 81 THR A CA 1
ATOM 612 C C . THR A 1 81 ? 5.321 -10.872 -2.670 1.00 89.81 81 THR A C 1
ATOM 614 O O . THR A 1 81 ? 5.987 -11.708 -2.058 1.00 89.81 81 THR A O 1
ATOM 617 N N . ALA A 1 82 ? 5.858 -9.765 -3.188 1.00 90.81 82 ALA A N 1
ATOM 618 C CA . ALA A 1 82 ? 7.262 -9.413 -3.010 1.00 90.81 82 ALA A CA 1
ATOM 619 C C . ALA A 1 82 ? 7.544 -8.951 -1.574 1.00 90.81 82 ALA A C 1
ATOM 621 O O . ALA A 1 82 ? 8.592 -9.265 -1.010 1.00 90.81 82 ALA A O 1
ATOM 622 N N . LEU A 1 83 ? 6.588 -8.237 -0.980 1.00 92.75 83 LEU A N 1
ATOM 623 C CA . LEU A 1 83 ? 6.684 -7.700 0.367 1.00 92.75 83 LEU A CA 1
ATOM 624 C C . LEU A 1 83 ? 6.069 -8.660 1.385 1.00 92.75 83 LEU A C 1
ATOM 626 O O . LEU A 1 83 ? 5.152 -9.433 1.099 1.00 92.75 83 LEU A O 1
ATOM 630 N N . ARG A 1 84 ? 6.582 -8.599 2.608 1.00 94.12 84 ARG A N 1
ATOM 631 C CA . ARG A 1 84 ? 5.970 -9.214 3.781 1.00 94.12 84 ARG A CA 1
ATOM 632 C C . ARG A 1 84 ? 5.325 -8.129 4.616 1.00 94.12 84 ARG A C 1
ATOM 634 O O . ARG A 1 84 ? 5.808 -6.999 4.647 1.00 94.12 84 ARG A O 1
ATOM 641 N N . TYR A 1 85 ? 4.248 -8.492 5.296 1.00 94.88 85 TYR A N 1
ATOM 642 C CA . TYR A 1 85 ? 3.602 -7.611 6.247 1.00 94.88 85 TYR A CA 1
ATOM 643 C C . TYR A 1 85 ? 3.212 -8.367 7.511 1.00 94.88 85 TYR A C 1
ATOM 645 O O . TYR A 1 85 ? 3.002 -9.580 7.497 1.00 94.88 85 TYR A O 1
ATOM 653 N N . GLU A 1 86 ? 3.101 -7.620 8.599 1.00 95.50 86 GLU A N 1
ATOM 654 C CA . GLU A 1 86 ? 2.606 -8.090 9.883 1.00 95.50 86 GLU A CA 1
ATOM 655 C C . GLU A 1 86 ? 1.709 -7.015 10.491 1.00 95.50 86 GLU A C 1
ATOM 657 O O . GLU A 1 86 ? 2.052 -5.830 10.513 1.00 95.50 86 GLU A O 1
ATOM 662 N N . VAL A 1 87 ? 0.557 -7.439 11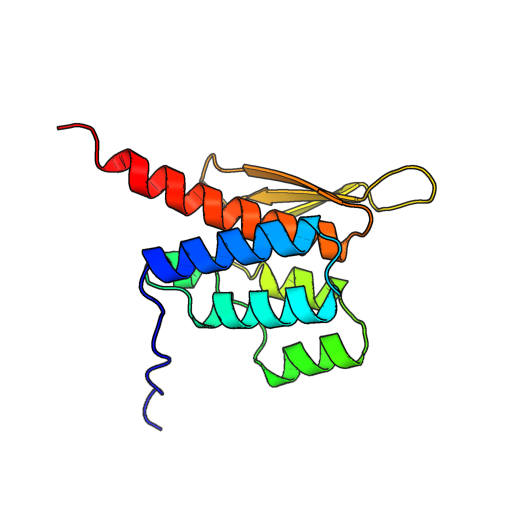.006 1.00 95.31 87 VAL A N 1
ATOM 663 C CA . VAL A 1 87 ? -0.313 -6.589 11.818 1.00 95.31 87 VAL A CA 1
ATOM 664 C C . VAL A 1 87 ? 0.163 -6.696 13.263 1.00 95.31 87 VAL A C 1
ATOM 666 O O . VAL A 1 87 ? -0.113 -7.680 13.942 1.00 95.31 87 VAL A O 1
ATOM 669 N N . VAL A 1 88 ? 0.911 -5.691 13.714 1.00 94.56 88 VAL A N 1
ATOM 670 C CA . VAL A 1 88 ? 1.494 -5.637 15.064 1.00 94.56 88 VAL A CA 1
ATOM 671 C C . VAL A 1 88 ? 0.411 -5.348 16.105 1.00 94.56 88 VAL A C 1
ATOM 673 O O . VAL A 1 88 ? 0.425 -5.903 17.202 1.00 94.56 88 VAL A O 1
ATOM 676 N N . SER A 1 89 ? -0.556 -4.498 15.755 1.00 91.50 89 SER A N 1
ATOM 677 C CA . SER A 1 89 ? -1.758 -4.260 16.554 1.00 91.50 89 SER A CA 1
ATOM 678 C C . SER A 1 89 ? -2.960 -4.005 15.653 1.00 91.50 89 SER A C 1
ATOM 680 O O . SER A 1 89 ? -2.844 -3.346 14.619 1.00 91.50 89 SER A O 1
ATOM 682 N N . CYS A 1 90 ? -4.129 -4.499 16.053 1.00 87.44 90 CYS A N 1
ATOM 683 C CA . CYS A 1 90 ? -5.391 -4.181 15.391 1.00 87.44 90 CYS A CA 1
ATOM 684 C C . CYS A 1 90 ? -5.981 -2.889 15.962 1.00 87.44 90 CYS A C 1
ATOM 686 O O . CYS A 1 90 ? -5.829 -2.607 17.152 1.00 87.44 90 CYS A O 1
ATOM 688 N N . ALA A 1 91 ? -6.689 -2.132 15.122 1.00 84.81 91 ALA A N 1
ATOM 689 C CA . ALA A 1 91 ? -7.431 -0.967 15.581 1.00 84.81 91 ALA A CA 1
ATOM 690 C C . ALA A 1 91 ? -8.535 -1.395 16.558 1.00 84.81 91 ALA A C 1
ATOM 692 O O . ALA A 1 91 ? -9.276 -2.347 16.306 1.00 84.81 91 ALA A O 1
ATOM 693 N N . GLY A 1 92 ? -8.648 -0.674 17.666 1.00 81.94 92 GLY A N 1
ATOM 694 C CA . GLY A 1 92 ? -9.689 -0.858 18.669 1.00 81.94 92 GLY A CA 1
ATOM 695 C C . GLY A 1 92 ? -10.108 0.479 19.266 1.00 81.94 92 GLY A C 1
ATOM 696 O O . GLY A 1 92 ? -9.556 1.522 18.930 1.00 81.94 92 GLY A O 1
ATOM 697 N N . ALA A 1 93 ? -11.059 0.451 20.201 1.00 73.75 93 ALA A N 1
ATOM 698 C CA . ALA A 1 93 ? -11.649 1.664 20.780 1.00 73.75 93 ALA A CA 1
ATOM 699 C C . ALA A 1 93 ? -10.636 2.638 21.421 1.00 73.75 93 ALA A C 1
ATOM 701 O O . ALA A 1 93 ? -10.950 3.811 21.590 1.00 73.75 93 ALA A O 1
ATOM 702 N N . ALA A 1 94 ? -9.441 2.166 21.786 1.00 79.00 94 ALA A N 1
ATOM 703 C CA . ALA A 1 94 ? -8.415 2.958 22.464 1.00 79.00 94 ALA A CA 1
ATOM 704 C C . ALA A 1 94 ? -7.019 2.840 21.829 1.00 79.00 94 ALA A C 1
ATOM 706 O O . ALA A 1 94 ? -6.034 3.260 22.437 1.00 79.00 94 ALA A O 1
ATOM 707 N N . SER A 1 95 ? -6.878 2.212 20.656 1.00 86.75 95 SER A N 1
ATOM 708 C CA . SER A 1 95 ? -5.554 1.990 20.061 1.00 86.75 95 SER A CA 1
ATOM 709 C C . SER A 1 95 ? -5.608 1.943 18.535 1.00 86.75 95 SER A C 1
ATOM 711 O O . SER A 1 95 ? -6.483 1.268 17.990 1.00 86.75 95 SER A O 1
ATOM 713 N N . PRO A 1 96 ? -4.672 2.619 17.844 1.00 92.38 96 PRO A N 1
ATOM 714 C CA . PRO A 1 96 ? -4.578 2.557 16.393 1.00 92.38 96 PRO A CA 1
ATOM 715 C C . PRO A 1 96 ? -4.097 1.176 15.927 1.00 92.38 96 PRO A C 1
ATOM 717 O O . PRO A 1 96 ? -3.435 0.430 16.660 1.00 92.38 96 PRO A O 1
ATOM 720 N N . ALA A 1 97 ? -4.397 0.851 14.673 1.00 94.00 97 ALA A N 1
ATOM 721 C CA . ALA A 1 97 ? -3.768 -0.271 13.998 1.00 94.00 97 ALA A CA 1
ATOM 722 C C . ALA A 1 97 ? -2.304 0.060 13.704 1.00 94.00 97 ALA A C 1
ATOM 724 O O . ALA A 1 97 ? -1.994 1.155 13.231 1.00 94.00 97 ALA A O 1
ATOM 725 N N . THR A 1 98 ? -1.423 -0.906 13.935 1.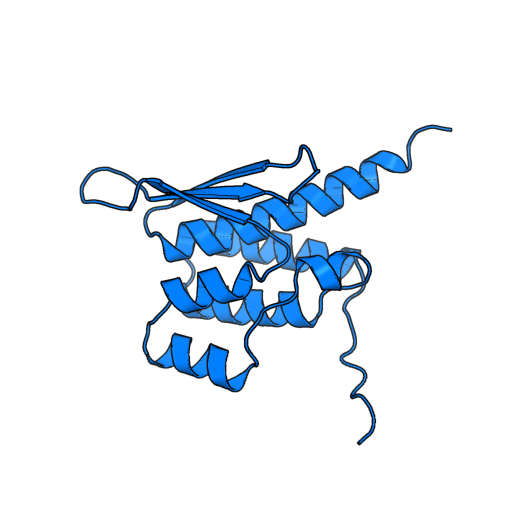00 95.56 98 THR A N 1
ATOM 726 C CA . THR A 1 98 ? 0.001 -0.810 13.614 1.00 95.56 98 THR A CA 1
ATOM 727 C C . THR A 1 98 ? 0.355 -1.909 12.631 1.00 95.56 98 THR A C 1
ATOM 729 O O . THR A 1 98 ? 0.108 -3.086 12.895 1.00 95.56 98 THR A O 1
ATOM 732 N N . VAL A 1 99 ? 0.953 -1.529 11.508 1.00 96.69 99 VAL A N 1
ATOM 733 C CA . VAL A 1 99 ? 1.368 -2.447 10.449 1.00 96.69 99 VAL A CA 1
ATOM 734 C C . VAL A 1 99 ? 2.853 -2.278 10.191 1.00 96.69 99 VAL A C 1
ATOM 736 O O . VAL A 1 99 ? 3.355 -1.158 10.078 1.00 96.69 99 VAL A O 1
ATOM 739 N N . ARG A 1 100 ? 3.540 -3.409 10.069 1.00 95.81 100 ARG A N 1
ATOM 740 C CA . ARG A 1 100 ? 4.935 -3.495 9.656 1.00 95.81 100 ARG A CA 1
ATOM 741 C C . ARG A 1 100 ? 5.021 -4.090 8.254 1.00 95.81 100 ARG A C 1
ATOM 743 O O . ARG A 1 100 ? 4.362 -5.093 8.001 1.00 95.81 100 ARG A O 1
ATOM 750 N N . ILE A 1 101 ? 5.827 -3.502 7.369 1.00 95.00 101 ILE A N 1
ATOM 751 C CA . ILE A 1 101 ? 6.126 -4.012 6.020 1.00 95.00 101 ILE A CA 1
ATOM 752 C C . ILE A 1 101 ? 7.638 -4.060 5.808 1.00 95.00 101 ILE A C 1
ATOM 754 O O . ILE A 1 101 ? 8.350 -3.139 6.206 1.00 95.00 101 ILE A O 1
ATOM 758 N N . TRP A 1 102 ? 8.122 -5.129 5.178 1.00 94.12 102 TRP A N 1
ATOM 759 C CA . TRP A 1 102 ? 9.535 -5.304 4.841 1.00 94.12 102 TRP A CA 1
ATOM 760 C C . TRP A 1 102 ? 9.719 -6.167 3.588 1.00 94.12 102 TRP A C 1
ATOM 762 O O . TRP A 1 102 ? 8.824 -6.913 3.177 1.00 94.12 102 TRP A O 1
ATOM 772 N N . LEU A 1 103 ? 10.911 -6.092 2.999 1.00 91.00 103 LEU A N 1
ATOM 773 C CA . LEU A 1 103 ? 11.357 -6.986 1.932 1.00 91.00 103 LEU A CA 1
ATOM 774 C C . LEU A 1 103 ? 12.263 -8.076 2.520 1.00 91.00 103 LEU A C 1
ATOM 776 O O . LEU A 1 103 ? 13.176 -7.797 3.292 1.00 91.00 103 LEU A O 1
ATOM 780 N N . ASN A 1 104 ? 12.025 -9.338 2.157 1.00 81.12 104 ASN A N 1
ATOM 781 C CA . ASN A 1 104 ? 12.863 -10.443 2.625 1.00 81.12 104 ASN A CA 1
ATOM 782 C C . ASN A 1 104 ? 14.306 -10.297 2.117 1.00 81.12 104 ASN A C 1
ATOM 784 O O . ASN A 1 104 ? 14.533 -10.234 0.912 1.00 81.12 104 ASN A O 1
ATOM 788 N N . GLY A 1 105 ? 15.272 -10.337 3.038 1.00 72.81 105 GLY A N 1
ATOM 789 C CA . GLY A 1 105 ? 16.698 -10.237 2.711 1.00 72.81 105 GLY A CA 1
ATOM 790 C C . GLY A 1 105 ? 17.229 -8.805 2.611 1.00 72.81 105 GLY A C 1
ATOM 791 O O . GLY A 1 105 ? 18.405 -8.636 2.305 1.00 72.81 105 GLY A O 1
ATOM 792 N N . ASP A 1 106 ? 16.398 -7.802 2.902 1.00 71.38 106 ASP A N 1
ATOM 793 C CA . ASP A 1 106 ? 16.805 -6.404 3.020 1.00 71.38 106 ASP A CA 1
ATOM 794 C C . ASP A 1 106 ? 16.618 -5.908 4.466 1.00 71.38 106 ASP A C 1
ATOM 796 O O . ASP A 1 106 ? 15.849 -6.471 5.246 1.00 71.38 106 ASP A O 1
ATOM 800 N N . THR A 1 107 ? 17.347 -4.857 4.831 1.00 59.81 107 THR A N 1
ATOM 801 C CA . THR A 1 107 ? 17.257 -4.185 6.141 1.00 59.81 107 THR A CA 1
ATOM 802 C C . THR A 1 107 ? 16.175 -3.107 6.186 1.00 59.81 107 THR A C 1
ATOM 804 O O . THR A 1 107 ? 15.877 -2.580 7.256 1.00 59.81 107 THR A O 1
ATOM 807 N N . GLY A 1 108 ? 15.570 -2.780 5.041 1.00 73.69 108 GLY A N 1
ATOM 808 C CA . GLY A 1 108 ? 14.445 -1.858 4.974 1.00 73.69 108 GLY A CA 1
ATOM 809 C C . GLY A 1 108 ? 13.194 -2.453 5.620 1.00 73.69 108 GLY A C 1
ATOM 810 O O . GLY A 1 108 ? 12.554 -3.333 5.044 1.00 73.69 108 GLY A O 1
ATOM 811 N N . GLU A 1 109 ? 12.816 -1.939 6.788 1.00 88.56 109 GLU A N 1
ATOM 812 C CA . GLU A 1 109 ? 11.489 -2.133 7.371 1.00 88.56 109 GLU A CA 1
ATOM 813 C C . GLU A 1 109 ? 10.772 -0.792 7.532 1.00 88.56 109 GLU A C 1
ATOM 815 O O . GLU A 1 109 ? 11.379 0.271 7.673 1.00 88.56 109 GLU A O 1
ATOM 820 N N . THR A 1 110 ? 9.449 -0.831 7.478 1.00 92.69 110 THR A N 1
ATOM 821 C CA . THR A 1 110 ? 8.589 0.326 7.700 1.00 92.69 110 THR A CA 1
ATOM 822 C C . THR A 1 110 ? 7.499 -0.057 8.680 1.00 92.69 110 THR A C 1
ATOM 824 O O . THR A 1 110 ? 6.810 -1.057 8.486 1.00 92.69 110 THR A O 1
ATOM 827 N N . LEU A 1 111 ? 7.335 0.754 9.723 1.00 94.56 111 LEU A N 1
ATOM 828 C CA . LEU A 1 111 ? 6.297 0.607 10.735 1.00 94.56 111 LEU A CA 1
ATOM 829 C C . LEU A 1 111 ? 5.388 1.835 10.688 1.00 94.56 111 LEU A C 1
ATOM 831 O O . LEU A 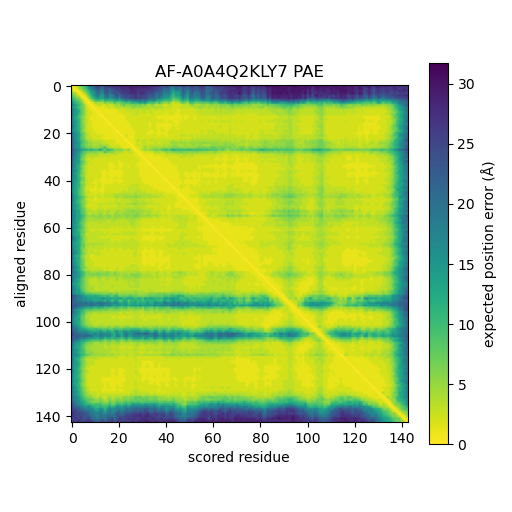1 111 ? 5.864 2.961 10.830 1.00 94.56 111 LEU A O 1
ATOM 835 N N . VAL A 1 112 ? 4.090 1.627 10.482 1.00 95.12 112 VAL A N 1
ATOM 836 C CA . VAL A 1 112 ? 3.103 2.709 10.367 1.00 95.12 112 VAL A CA 1
ATOM 837 C C . VAL A 1 112 ? 1.909 2.445 11.270 1.00 95.12 112 VAL A C 1
ATOM 839 O O . VAL A 1 112 ? 1.439 1.314 11.386 1.00 95.12 112 VAL A O 1
ATOM 842 N N . THR A 1 113 ? 1.398 3.517 11.875 1.00 94.12 113 THR A N 1
ATOM 843 C CA . THR A 1 113 ? 0.181 3.519 12.688 1.00 94.12 113 THR A CA 1
ATOM 844 C C . THR A 1 113 ? -0.935 4.320 12.017 1.00 94.12 113 THR A C 1
ATOM 846 O O . THR A 1 113 ? -0.688 5.377 11.428 1.00 94.12 113 THR A O 1
ATOM 849 N N . SER A 1 114 ? -2.173 3.826 12.089 1.00 92.81 114 SER A N 1
ATOM 850 C CA . SER A 1 114 ? -3.366 4.508 11.567 1.00 92.81 114 SER A CA 1
ATOM 851 C C . SER A 1 114 ? -4.630 4.083 12.315 1.00 92.81 114 SER A C 1
ATOM 853 O O . SER A 1 114 ? -4.670 3.008 12.906 1.00 92.81 114 SER A O 1
ATOM 855 N N . ASP A 1 115 ? -5.693 4.884 12.238 1.00 91.88 115 ASP A N 1
ATOM 856 C CA . ASP A 1 115 ? -6.947 4.618 12.966 1.00 91.88 115 ASP A CA 1
ATOM 857 C C . ASP A 1 115 ? -7.697 3.371 12.489 1.00 91.88 115 ASP A C 1
ATOM 859 O O . ASP A 1 115 ? -8.477 2.784 13.233 1.00 91.88 115 ASP A O 1
ATOM 863 N N . THR A 1 116 ? -7.449 2.935 11.253 1.00 93.69 116 THR A N 1
ATOM 864 C CA . THR A 1 116 ? -8.011 1.699 10.705 1.00 93.69 116 THR A CA 1
ATOM 865 C C . THR A 1 116 ? -6.911 0.828 10.118 1.00 93.69 116 THR A C 1
ATOM 867 O O . THR A 1 116 ? -5.907 1.321 9.596 1.00 93.69 116 THR A O 1
ATOM 870 N N . LEU A 1 117 ? -7.110 -0.488 10.180 1.00 95.00 117 LEU A N 1
ATOM 871 C CA . LEU A 1 117 ? -6.185 -1.461 9.606 1.00 95.00 117 LEU A CA 1
ATOM 872 C C . LEU A 1 117 ? -5.934 -1.264 8.097 1.00 95.00 117 LEU A C 1
ATOM 874 O O . LEU A 1 117 ? -4.767 -1.190 7.713 1.00 95.00 117 LEU A O 1
ATOM 878 N N . PRO A 1 118 ? -6.951 -1.115 7.224 1.00 96.00 118 PRO A N 1
ATOM 879 C CA . PRO A 1 118 ? -6.692 -0.911 5.800 1.00 96.00 118 PRO A CA 1
ATOM 880 C C . PRO A 1 118 ? -5.958 0.404 5.503 1.00 96.00 118 PRO A C 1
ATOM 882 O O . PRO A 1 118 ? 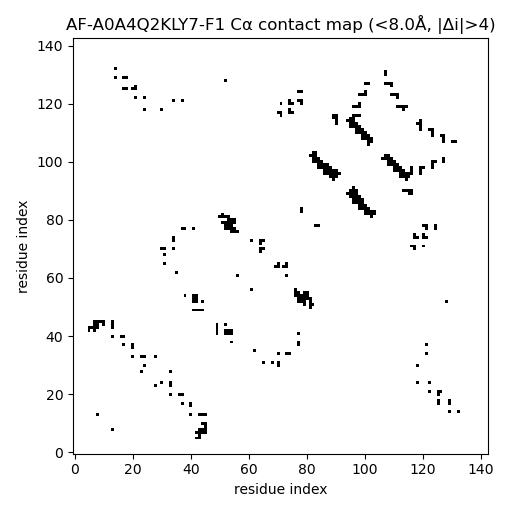-5.118 0.433 4.604 1.00 96.00 118 PRO A O 1
ATOM 885 N N . ALA A 1 119 ? -6.193 1.464 6.288 1.00 95.38 119 ALA A N 1
ATOM 886 C CA . ALA A 1 119 ? -5.414 2.696 6.181 1.00 95.38 119 ALA A CA 1
ATOM 887 C C . ALA A 1 119 ? -3.948 2.483 6.595 1.00 95.38 119 ALA A C 1
ATOM 889 O O . ALA A 1 119 ? -3.043 2.963 5.915 1.00 95.38 119 ALA A O 1
ATOM 890 N N . ALA A 1 120 ? -3.694 1.728 7.669 1.00 96.06 120 ALA A N 1
ATOM 891 C CA . ALA A 1 120 ? -2.335 1.395 8.093 1.00 96.06 120 ALA A CA 1
ATOM 892 C C . ALA A 1 120 ? -1.595 0.554 7.036 1.00 96.06 120 ALA A C 1
ATOM 894 O O . ALA A 1 120 ? -0.438 0.842 6.743 1.00 96.06 120 ALA A O 1
ATOM 895 N N . LEU A 1 121 ? -2.271 -0.422 6.414 1.00 96.81 121 LEU A N 1
ATOM 896 C CA . LEU A 1 121 ? -1.715 -1.262 5.345 1.00 96.81 121 LEU A CA 1
ATOM 897 C C . LEU A 1 121 ? -1.299 -0.437 4.119 1.00 96.81 121 LEU A C 1
ATOM 899 O O . LEU A 1 121 ? -0.146 -0.510 3.693 1.00 96.81 121 LEU A O 1
ATOM 903 N N . VAL A 1 122 ? -2.202 0.388 3.572 1.00 96.81 122 VAL A N 1
ATOM 904 C CA . VAL A 1 122 ? -1.881 1.198 2.382 1.00 96.81 122 VAL A CA 1
ATOM 905 C C . VAL A 1 122 ? -0.816 2.255 2.683 1.00 96.81 122 VAL A C 1
ATOM 907 O O . VAL A 1 122 ? 0.078 2.475 1.868 1.00 96.81 122 VAL A O 1
ATOM 910 N N . ARG A 1 123 ? -0.844 2.871 3.874 1.00 95.94 123 ARG A N 1
ATOM 911 C CA . ARG 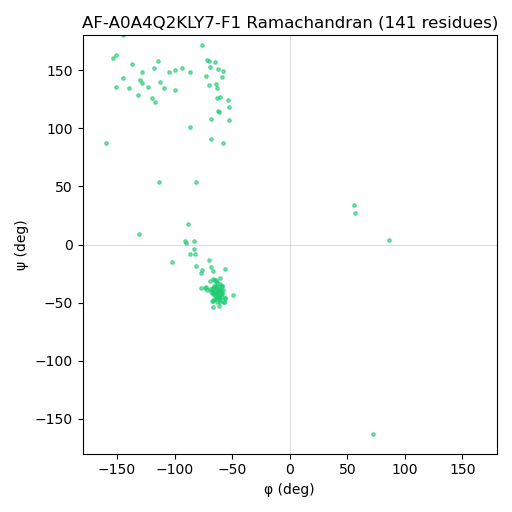A 1 123 ? 0.177 3.846 4.284 1.00 95.94 123 ARG A CA 1
ATOM 912 C C . ARG A 1 123 ? 1.542 3.193 4.458 1.00 95.94 123 ARG A C 1
ATOM 914 O O . ARG A 1 123 ? 2.525 3.743 3.972 1.00 95.94 123 ARG A O 1
ATOM 921 N N . ALA A 1 124 ? 1.606 2.015 5.079 1.00 96.12 124 ALA A N 1
ATOM 922 C CA . ALA A 1 124 ? 2.845 1.254 5.189 1.00 96.12 124 ALA A CA 1
ATOM 923 C C . ALA A 1 124 ? 3.426 0.927 3.807 1.00 96.12 124 ALA A C 1
ATOM 925 O O . ALA A 1 124 ? 4.629 1.086 3.609 1.00 96.12 124 ALA A O 1
ATOM 926 N N . TRP A 1 125 ? 2.584 0.548 2.836 1.00 96.56 125 TRP A N 1
ATOM 927 C CA . TRP A 1 125 ? 3.029 0.287 1.466 1.00 96.56 125 TRP A CA 1
ATOM 928 C C . TRP A 1 125 ? 3.607 1.548 0.810 1.00 96.56 125 TRP A C 1
ATOM 930 O O . TRP A 1 125 ? 4.738 1.518 0.330 1.00 96.56 125 TRP A O 1
ATOM 940 N N . ILE A 1 126 ? 2.896 2.682 0.864 1.00 95.94 126 ILE A N 1
ATOM 941 C CA . ILE A 1 126 ? 3.379 3.961 0.310 1.00 95.94 126 ILE A CA 1
ATOM 942 C C . ILE A 1 126 ? 4.719 4.356 0.944 1.00 95.94 126 ILE A C 1
ATOM 944 O O . ILE A 1 126 ? 5.672 4.675 0.231 1.00 95.94 126 ILE A O 1
ATOM 948 N N . THR A 1 127 ? 4.808 4.326 2.277 1.00 95.44 127 THR A N 1
ATOM 949 C CA . THR A 1 127 ? 6.021 4.706 3.012 1.00 95.44 127 THR A CA 1
ATOM 950 C C . THR A 1 127 ? 7.193 3.789 2.673 1.00 95.44 127 THR A C 1
ATOM 952 O O . THR A 1 127 ? 8.292 4.291 2.434 1.00 95.44 127 THR A O 1
ATOM 955 N N . PHE A 1 128 ? 6.963 2.478 2.571 1.00 94.75 128 PHE A N 1
ATOM 956 C CA . PHE A 1 128 ? 7.997 1.529 2.169 1.00 94.75 128 PHE A CA 1
ATOM 957 C C . PHE A 1 128 ? 8.520 1.837 0.759 1.00 94.75 128 PHE A C 1
ATOM 959 O O . PHE A 1 128 ? 9.727 1.982 0.567 1.00 94.75 128 PHE A O 1
ATOM 966 N N . MET A 1 129 ? 7.625 2.016 -0.222 1.00 93.94 129 MET A N 1
ATOM 967 C CA . MET A 1 129 ? 8.027 2.304 -1.604 1.00 93.94 129 MET A CA 1
ATOM 968 C C . MET A 1 129 ? 8.824 3.611 -1.703 1.00 93.94 129 MET A C 1
ATOM 970 O O . MET A 1 129 ? 9.852 3.654 -2.379 1.00 93.94 129 MET A O 1
ATOM 974 N N . LEU A 1 130 ? 8.410 4.659 -0.982 1.00 93.25 130 LEU A N 1
ATOM 975 C CA . LEU A 1 130 ? 9.161 5.917 -0.901 1.00 93.25 130 LEU A CA 1
ATOM 976 C C . LEU A 1 130 ? 10.557 5.722 -0.283 1.00 93.25 130 LEU A C 1
ATOM 978 O O . LEU A 1 130 ? 11.530 6.286 -0.789 1.00 93.25 130 LEU A O 1
ATOM 982 N N . GLY A 1 131 ? 10.678 4.900 0.764 1.00 91.19 131 GLY A N 1
ATOM 983 C CA . GLY A 1 131 ? 11.960 4.563 1.389 1.00 91.19 131 GLY A CA 1
ATOM 984 C C . GLY A 1 131 ? 12.925 3.856 0.431 1.00 91.19 131 GLY A C 1
ATOM 985 O O . GLY A 1 131 ? 14.102 4.216 0.356 1.00 91.19 131 GLY A O 1
ATOM 986 N N . VAL A 1 132 ? 12.420 2.922 -0.382 1.00 88.44 132 VAL A N 1
ATOM 987 C CA . VAL A 1 132 ? 13.212 2.232 -1.417 1.00 88.44 132 VAL A CA 1
ATOM 988 C C . VAL A 1 132 ? 13.759 3.222 -2.459 1.00 88.44 132 VAL A C 1
ATOM 990 O O . VAL A 1 132 ? 14.922 3.128 -2.866 1.00 88.44 132 VAL A O 1
ATOM 993 N N . GLY A 1 133 ? 12.962 4.217 -2.861 1.00 82.88 133 GLY A N 1
ATOM 994 C CA . GLY A 1 133 ? 13.412 5.286 -3.761 1.00 82.88 133 GLY A CA 1
ATOM 995 C C . GLY A 1 133 ? 14.562 6.122 -3.186 1.00 82.88 133 GLY A C 1
ATOM 996 O O . GLY A 1 133 ? 15.513 6.459 -3.891 1.00 82.88 133 GLY A O 1
ATOM 997 N N . GLN A 1 134 ? 14.528 6.410 -1.884 1.00 81.25 134 GLN A N 1
ATOM 998 C CA . GLN A 1 134 ? 15.585 7.175 -1.212 1.00 81.25 134 GLN A CA 1
ATOM 999 C C . GLN A 1 134 ? 16.885 6.373 -1.047 1.00 81.25 134 GLN A C 1
ATOM 1001 O O . GLN A 1 134 ? 17.975 6.920 -1.242 1.00 81.25 134 GLN A O 1
ATOM 1006 N N . ALA A 1 135 ? 16.791 5.078 -0.732 1.00 76.81 135 ALA A N 1
ATOM 1007 C CA . ALA A 1 135 ? 17.955 4.201 -0.601 1.00 76.81 135 ALA A CA 1
ATOM 1008 C C . ALA A 1 135 ? 18.686 4.010 -1.944 1.00 76.81 135 ALA A C 1
ATOM 1010 O O . ALA A 1 135 ? 19.916 4.090 -2.015 1.00 76.81 135 ALA A O 1
ATOM 1011 N N . THR A 1 136 ? 17.929 3.842 -3.030 1.00 65.69 136 THR A N 1
ATOM 1012 C CA . THR A 1 136 ? 18.484 3.713 -4.388 1.00 65.69 136 THR A CA 1
ATOM 1013 C C . THR A 1 136 ? 19.094 5.023 -4.896 1.00 65.69 136 THR A C 1
ATOM 1015 O O . THR A 1 136 ? 20.180 5.004 -5.475 1.00 65.69 136 THR A O 1
ATOM 1018 N N . GLY A 1 137 ? 18.480 6.175 -4.603 1.00 58.50 137 GLY A N 1
ATOM 1019 C CA . GLY A 1 137 ? 19.043 7.494 -4.924 1.00 58.50 137 GLY A CA 1
ATOM 1020 C C . GLY A 1 137 ? 20.317 7.847 -4.139 1.00 58.50 137 GLY A C 1
ATOM 1021 O O . GLY A 1 137 ? 21.190 8.549 -4.652 1.00 58.50 137 GLY A O 1
ATOM 1022 N N . SER A 1 138 ? 20.465 7.326 -2.917 1.00 52.91 138 SER A N 1
ATOM 1023 C CA . SER A 1 138 ? 21.639 7.566 -2.062 1.00 52.91 138 SER A CA 1
ATOM 1024 C C . SER A 1 138 ? 22.878 6.767 -2.492 1.00 52.91 138 SER A C 1
ATOM 1026 O O . SER A 1 138 ? 23.999 7.190 -2.214 1.00 52.91 138 SER A O 1
ATOM 1028 N N . SER A 1 139 ? 22.707 5.667 -3.238 1.00 46.22 139 SER A N 1
ATOM 1029 C CA . SER A 1 139 ? 23.828 4.855 -3.753 1.00 46.22 139 SER A CA 1
ATOM 1030 C C . SER A 1 139 ? 24.644 5.530 -4.864 1.00 46.22 139 SER A C 1
ATOM 1032 O O . SER A 1 139 ? 25.747 5.083 -5.160 1.00 46.22 139 SER A O 1
ATOM 1034 N N . HIS A 1 140 ? 24.164 6.622 -5.467 1.00 40.56 140 HIS A N 1
ATOM 1035 C CA . HIS A 1 140 ? 24.878 7.309 -6.554 1.00 40.56 140 HIS A CA 1
ATOM 1036 C C . HIS A 1 140 ? 25.839 8.418 -6.101 1.00 40.56 140 HIS A C 1
ATOM 1038 O O . HIS A 1 140 ? 26.463 9.064 -6.941 1.00 40.56 140 HIS A O 1
ATOM 1044 N N . ARG A 1 141 ? 25.987 8.656 -4.791 1.00 37.31 141 ARG A N 1
ATOM 1045 C CA . ARG A 1 141 ? 26.816 9.747 -4.255 1.00 37.31 141 ARG A CA 1
ATOM 1046 C C . ARG A 1 141 ? 28.037 9.220 -3.490 1.00 37.31 141 ARG A C 1
ATOM 1048 O O . ARG A 1 141 ? 28.236 9.556 -2.330 1.00 37.31 141 ARG A O 1
ATOM 1055 N N . SER A 1 142 ? 28.843 8.366 -4.118 1.00 39.19 142 SER A N 1
ATOM 1056 C CA . SER A 1 142 ? 30.194 8.005 -3.650 1.00 39.19 142 SER A CA 1
ATOM 1057 C C . SER A 1 142 ? 31.027 7.436 -4.801 1.00 39.19 142 SER A C 1
ATOM 1059 O O . SER A 1 142 ? 31.046 6.227 -5.013 1.00 39.19 142 SER A O 1
ATOM 1061 N N . ALA A 1 143 ? 31.688 8.320 -5.549 1.00 33.91 143 ALA A N 1
ATOM 1062 C CA . ALA A 1 143 ? 32.924 8.060 -6.288 1.00 33.91 143 ALA A CA 1
ATOM 1063 C C . ALA A 1 143 ? 33.593 9.402 -6.605 1.00 33.91 143 ALA A C 1
ATOM 1065 O O . ALA A 1 143 ? 32.863 10.311 -7.065 1.00 33.91 143 ALA A O 1
#

Radius of gyration: 15.19 Å; Cα contacts (8 Å, |Δi|>4): 215; chains: 1; bounding box: 51×26×51 Å

Solvent-accessible surface area (backbone atoms only — not comparable to full-atom values): 7908 Å² total; per-residue (Å²): 134,79,80,75,80,70,71,50,40,55,65,65,63,44,52,53,48,45,52,52,50,51,55,40,63,74,67,71,51,61,62,64,59,54,52,53,51,51,50,53,49,26,72,26,36,28,86,80,50,28,68,54,31,34,47,76,61,57,71,68,64,43,49,53,27,53,76,69,65,37,47,50,62,44,27,54,36,48,43,24,81,58,40,48,75,47,78,78,35,71,46,54,100,88,41,52,4,27,22,36,33,32,42,85,96,55,88,61,67,29,80,28,72,24,80,38,51,37,57,8,41,45,49,21,48,46,54,42,55,54,49,53,55,52,57,62,62,58,69,76,77,80,132

Organism: NCBI:txid2268576